Protein AF-A0A9D6UW07-F1 (afdb_monomer_lite)

Structure (mmCIF, N/CA/C/O backbone):
data_AF-A0A9D6UW07-F1
#
_entry.id   AF-A0A9D6UW07-F1
#
loop_
_atom_site.group_PDB
_atom_site.id
_atom_site.type_symbol
_atom_site.label_atom_id
_atom_site.label_alt_id
_atom_site.label_comp_id
_atom_site.label_asym_id
_atom_site.label_entity_id
_atom_site.label_seq_id
_atom_site.pdbx_PDB_ins_code
_atom_site.Cartn_x
_atom_site.Cartn_y
_atom_site.Cartn_z
_atom_site.occupancy
_atom_site.B_iso_or_equiv
_atom_site.auth_seq_id
_atom_site.auth_comp_id
_atom_site.auth_asym_id
_atom_site.auth_atom_id
_atom_site.pdbx_PDB_model_num
ATOM 1 N N . MET A 1 1 ? 14.536 9.001 -14.049 1.00 62.09 1 MET A N 1
ATOM 2 C CA . MET A 1 1 ? 14.239 8.384 -12.739 1.00 62.09 1 MET A CA 1
ATOM 3 C C . MET A 1 1 ? 12.728 8.214 -12.692 1.00 62.09 1 MET A C 1
ATOM 5 O O . MET A 1 1 ? 12.039 9.223 -12.786 1.00 62.09 1 MET A O 1
ATOM 9 N N . THR A 1 2 ? 12.214 6.984 -12.693 1.00 82.06 2 THR A N 1
ATOM 10 C CA . THR A 1 2 ? 10.771 6.732 -12.869 1.00 82.06 2 THR A CA 1
ATOM 11 C C . THR A 1 2 ? 10.159 6.428 -11.514 1.00 82.06 2 THR A C 1
ATOM 13 O O . THR A 1 2 ? 10.217 5.295 -11.043 1.00 82.06 2 THR A O 1
ATOM 16 N N . LYS A 1 3 ? 9.622 7.463 -10.866 1.00 87.88 3 LYS A N 1
ATOM 17 C CA . LYS A 1 3 ? 8.917 7.322 -9.593 1.00 87.88 3 LYS A CA 1
ATOM 18 C C . LYS A 1 3 ? 7.498 6.831 -9.859 1.00 87.88 3 LYS A C 1
ATOM 20 O O . LYS A 1 3 ? 6.793 7.419 -10.674 1.00 87.88 3 LYS A O 1
ATOM 25 N N . VAL A 1 4 ? 7.101 5.776 -9.165 1.00 90.25 4 VAL A N 1
ATOM 26 C CA . VAL A 1 4 ? 5.757 5.204 -9.223 1.00 90.25 4 VAL A CA 1
ATOM 27 C C . VAL A 1 4 ? 5.150 5.283 -7.832 1.00 90.25 4 VAL A C 1
ATOM 29 O O . VAL A 1 4 ? 5.825 4.997 -6.845 1.00 90.25 4 VAL A O 1
ATOM 32 N N . GLU A 1 5 ? 3.888 5.688 -7.767 1.00 93.12 5 GLU A N 1
ATOM 33 C CA . GLU A 1 5 ? 3.054 5.616 -6.572 1.00 93.12 5 GLU A CA 1
ATOM 34 C C . GLU A 1 5 ? 1.920 4.632 -6.862 1.00 93.12 5 GLU A C 1
ATOM 36 O O . GLU A 1 5 ? 1.230 4.759 -7.873 1.00 93.12 5 GLU A O 1
ATOM 41 N N . VAL A 1 6 ? 1.763 3.625 -6.004 1.00 92.19 6 VAL A N 1
ATOM 42 C CA . VAL A 1 6 ? 0.690 2.633 -6.104 1.00 92.19 6 VAL A CA 1
ATOM 43 C C . VAL A 1 6 ? -0.063 2.602 -4.789 1.00 92.19 6 VAL A C 1
ATOM 45 O O . VAL A 1 6 ? 0.548 2.515 -3.723 1.00 92.19 6 VAL A O 1
ATOM 48 N N . ARG A 1 7 ? -1.391 2.646 -4.873 1.00 93.81 7 ARG A N 1
ATOM 49 C CA . ARG A 1 7 ? -2.287 2.427 -3.743 1.00 93.81 7 ARG A CA 1
ATOM 50 C C . ARG A 1 7 ? -2.862 1.020 -3.833 1.00 93.81 7 ARG A C 1
ATOM 52 O O . ARG A 1 7 ? -3.431 0.655 -4.857 1.00 93.81 7 ARG A O 1
ATOM 59 N N . TYR A 1 8 ? -2.716 0.262 -2.759 1.00 92.00 8 TYR A N 1
ATOM 60 C CA . TYR A 1 8 ? -3.345 -1.037 -2.570 1.00 92.00 8 TYR A CA 1
ATOM 61 C C . TYR A 1 8 ? -4.476 -0.885 -1.564 1.00 92.00 8 TYR A C 1
ATOM 63 O O . TYR A 1 8 ? -4.276 -0.287 -0.510 1.00 92.00 8 TYR A O 1
ATOM 71 N N . GLU A 1 9 ? -5.644 -1.419 -1.887 1.00 94.12 9 GLU A N 1
ATOM 72 C CA . GLU A 1 9 ? -6.773 -1.510 -0.964 1.00 94.12 9 GLU A CA 1
ATOM 73 C C . GLU A 1 9 ? -6.787 -2.903 -0.338 1.00 94.12 9 GLU A C 1
ATOM 75 O O . GLU A 1 9 ? -6.528 -3.901 -1.019 1.00 94.12 9 GLU A O 1
ATOM 80 N N . PHE A 1 10 ? -7.058 -2.980 0.961 1.00 92.75 10 PHE A N 1
ATOM 81 C CA . PHE A 1 10 ? -7.195 -4.261 1.633 1.00 92.75 10 PHE A CA 1
ATOM 82 C C . PHE A 1 10 ? -8.576 -4.842 1.355 1.00 92.75 10 PHE A C 1
ATOM 84 O O . PHE A 1 10 ? -9.604 -4.191 1.519 1.00 92.75 10 PHE A O 1
ATOM 91 N N . THR A 1 11 ? -8.599 -6.102 0.938 1.00 92.25 11 THR A N 1
ATOM 92 C CA . THR A 1 11 ? -9.845 -6.846 0.719 1.00 92.25 11 THR A CA 1
ATOM 93 C C . THR A 1 11 ? -10.434 -7.387 2.021 1.00 92.25 11 THR A C 1
ATOM 95 O O . THR A 1 11 ? -11.591 -7.803 2.047 1.00 92.25 11 THR A O 1
ATOM 98 N N . THR A 1 12 ? -9.651 -7.377 3.101 1.00 91.69 12 THR A N 1
ATOM 99 C CA . THR A 1 12 ? -10.045 -7.770 4.454 1.00 91.69 12 THR A CA 1
ATOM 100 C C . THR A 1 12 ? -9.635 -6.690 5.448 1.00 91.69 12 THR A C 1
ATOM 102 O O . THR A 1 12 ? -8.829 -5.814 5.135 1.00 91.69 12 THR A O 1
ATOM 105 N N . SER A 1 13 ? -10.191 -6.744 6.658 1.00 91.12 13 SER A N 1
ATOM 106 C CA . SER A 1 13 ? -9.762 -5.867 7.746 1.00 91.12 13 SER A CA 1
ATOM 107 C C . SER A 1 13 ? -8.266 -6.022 8.002 1.00 91.12 13 SER A C 1
ATOM 109 O O . SER A 1 13 ? -7.741 -7.133 7.955 1.00 91.12 13 SER A O 1
ATOM 111 N N . PHE A 1 14 ? -7.600 -4.903 8.274 1.00 91.88 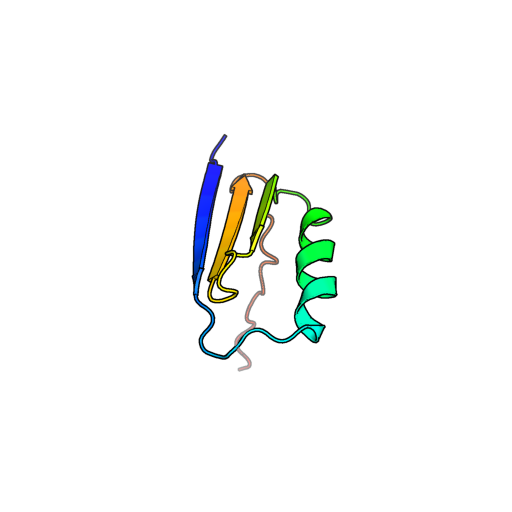14 PHE A N 1
ATOM 112 C CA . PHE A 1 14 ? -6.199 -4.905 8.660 1.00 91.88 14 PHE A CA 1
ATOM 113 C C . PHE A 1 14 ? -5.983 -5.714 9.938 1.00 91.88 14 PHE A C 1
ATOM 115 O O . PHE A 1 14 ? -6.737 -5.580 10.904 1.00 91.88 14 PHE A O 1
ATOM 122 N N . GLU A 1 15 ? -4.924 -6.514 9.945 1.00 92.44 15 GLU A N 1
ATOM 123 C CA . GLU A 1 15 ? -4.508 -7.300 11.098 1.00 92.44 15 GLU A CA 1
ATOM 124 C C . GLU A 1 15 ? -3.168 -6.776 11.620 1.00 92.44 15 GLU A C 1
ATOM 126 O O . GLU A 1 15 ? -2.223 -6.594 10.849 1.00 92.44 15 GLU A O 1
ATOM 131 N N . ASP A 1 16 ? -3.042 -6.60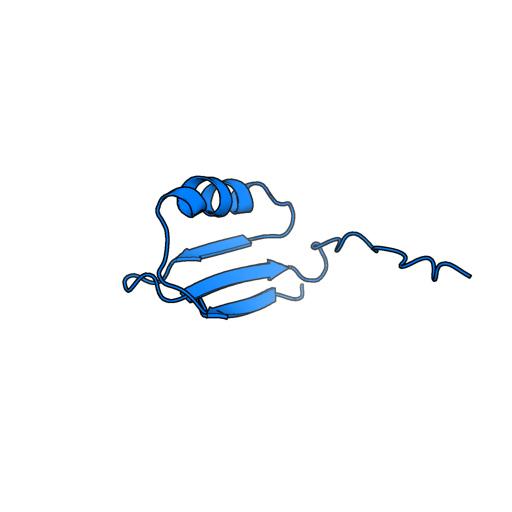7 12.939 1.00 89.69 16 ASP A N 1
ATOM 132 C CA . ASP A 1 16 ? -1.801 -6.130 13.574 1.00 89.69 16 ASP A CA 1
ATOM 133 C C . ASP A 1 16 ? -0.583 -7.004 13.229 1.00 89.69 16 ASP A C 1
ATOM 135 O O . ASP A 1 16 ? 0.552 -6.525 13.177 1.00 89.69 16 ASP A O 1
ATOM 139 N N . ALA A 1 17 ? -0.816 -8.282 12.918 1.00 91.44 17 ALA A N 1
ATOM 140 C CA . ALA A 1 17 ? 0.207 -9.220 12.466 1.00 91.44 17 ALA A CA 1
ATOM 141 C C . ALA A 1 17 ? 0.905 -8.796 11.157 1.00 91.44 17 ALA A C 1
ATOM 143 O O . ALA A 1 17 ? 1.997 -9.284 10.864 1.00 91.44 17 ALA A O 1
ATOM 144 N N . TRP A 1 18 ? 0.316 -7.895 10.363 1.00 91.25 18 TRP A N 1
ATOM 145 C CA . TRP A 1 18 ? 0.908 -7.390 9.119 1.00 91.25 18 TRP A CA 1
ATOM 146 C C . TRP A 1 18 ? 1.881 -6.233 9.347 1.00 91.25 18 TRP A C 1
ATOM 148 O O . TRP A 1 18 ? 2.713 -5.948 8.484 1.00 91.25 18 TRP A O 1
ATOM 158 N N . MET A 1 19 ? 1.811 -5.574 10.503 1.00 90.19 19 MET A N 1
ATOM 159 C CA . MET A 1 19 ? 2.619 -4.397 10.819 1.00 90.19 19 MET A CA 1
ATOM 160 C C . MET A 1 19 ? 4.132 -4.660 10.713 1.00 90.19 19 MET A C 1
ATOM 162 O O . MET A 1 19 ? 4.800 -3.897 10.011 1.00 90.19 19 MET A O 1
ATOM 1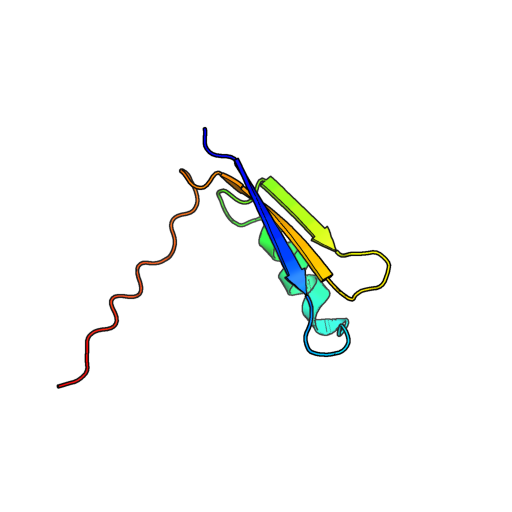66 N N . PRO A 1 20 ? 4.681 -5.776 11.244 1.00 90.31 20 PRO A N 1
ATOM 167 C CA . PRO A 1 20 ? 6.102 -6.091 11.084 1.00 90.31 20 PRO A CA 1
ATOM 168 C C . PRO A 1 20 ? 6.508 -6.273 9.615 1.00 90.31 20 PRO A C 1
ATOM 170 O O . PRO A 1 20 ? 7.601 -5.881 9.203 1.00 90.31 20 PRO A O 1
ATOM 173 N N . ALA A 1 21 ? 5.619 -6.849 8.797 1.00 88.25 21 ALA A N 1
ATOM 174 C CA . ALA A 1 21 ? 5.872 -7.019 7.372 1.00 88.25 21 ALA A CA 1
ATOM 175 C C . ALA A 1 21 ? 5.916 -5.659 6.658 1.00 88.25 21 ALA A C 1
ATOM 177 O O . ALA A 1 21 ? 6.835 -5.417 5.878 1.00 88.25 21 ALA A O 1
ATOM 178 N N . ILE A 1 22 ? 4.988 -4.749 6.964 1.00 87.44 22 ILE A N 1
ATOM 179 C CA . ILE A 1 22 ? 4.954 -3.395 6.391 1.00 87.44 22 ILE A CA 1
ATOM 180 C C . ILE A 1 22 ? 6.195 -2.592 6.790 1.00 87.44 22 ILE A C 1
ATOM 182 O O . ILE A 1 22 ? 6.796 -1.941 5.936 1.00 87.44 22 ILE A O 1
ATOM 186 N N . GLU A 1 23 ? 6.628 -2.673 8.047 1.00 87.31 23 GLU A N 1
ATOM 187 C CA . GLU A 1 23 ? 7.853 -2.015 8.514 1.00 87.31 23 GLU A CA 1
ATOM 188 C C . GLU A 1 23 ? 9.091 -2.540 7.776 1.00 87.31 23 GLU A C 1
ATOM 190 O O . GLU A 1 23 ? 9.939 -1.756 7.335 1.00 87.31 23 GLU A O 1
ATOM 195 N N . SER A 1 24 ? 9.156 -3.855 7.545 1.00 87.00 24 SER A N 1
ATOM 196 C CA . SER A 1 24 ? 10.256 -4.481 6.807 1.00 87.00 24 SER A CA 1
ATOM 197 C C . SER A 1 24 ? 10.348 -4.032 5.342 1.00 87.00 24 SER A C 1
ATOM 199 O O . SER A 1 24 ? 11.433 -4.067 4.763 1.00 87.00 24 SER A O 1
ATOM 201 N N . LEU A 1 25 ? 9.260 -3.533 4.736 1.00 84.88 25 LEU A N 1
ATOM 202 C CA . LEU A 1 25 ? 9.283 -3.035 3.354 1.00 84.88 25 LEU A CA 1
ATOM 203 C C . LEU A 1 25 ? 10.227 -1.839 3.186 1.00 84.88 25 LEU A C 1
ATOM 205 O O . LEU A 1 25 ? 10.815 -1.669 2.122 1.00 84.88 25 LEU A O 1
ATOM 209 N N . SER A 1 26 ? 10.44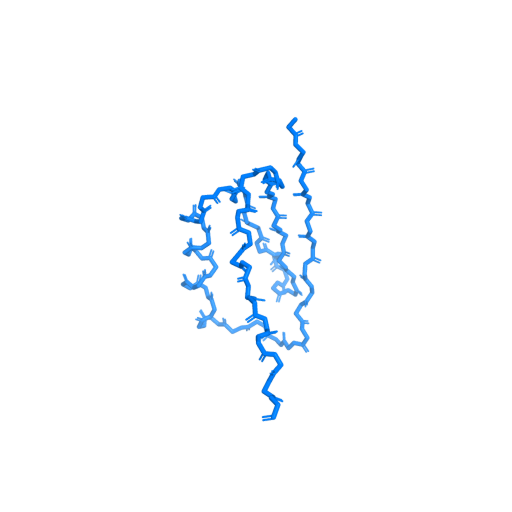4 -1.041 4.232 1.00 78.50 26 SER A N 1
ATOM 210 C CA . SER A 1 26 ? 11.423 0.055 4.194 1.00 78.50 26 SER A CA 1
ATOM 211 C C . SER A 1 26 ? 12.860 -0.420 3.909 1.00 78.50 26 SER A C 1
ATOM 213 O O . SER A 1 26 ? 13.664 0.338 3.372 1.00 78.50 26 SER A O 1
ATOM 215 N N . SER A 1 27 ? 13.170 -1.690 4.196 1.00 80.00 27 SER A N 1
ATOM 216 C CA . SER A 1 27 ? 14.454 -2.332 3.892 1.00 80.00 27 SER A CA 1
ATOM 217 C C . SER A 1 27 ? 14.578 -2.788 2.430 1.00 80.00 27 SER A C 1
ATOM 219 O O . SER A 1 27 ? 15.667 -3.193 2.010 1.00 80.00 27 SER A O 1
ATOM 221 N N . VAL A 1 28 ? 13.504 -2.772 1.637 1.00 81.25 28 VAL A N 1
ATOM 222 C CA . VAL A 1 28 ? 13.539 -3.247 0.248 1.00 81.25 28 VAL A CA 1
ATOM 223 C C . VAL A 1 28 ? 14.169 -2.183 -0.644 1.00 81.25 28 VAL A C 1
ATOM 225 O O . VAL A 1 28 ? 13.638 -1.087 -0.830 1.00 81.25 28 VAL A O 1
ATOM 228 N N . TYR A 1 29 ? 15.303 -2.529 -1.253 1.00 75.62 29 TYR A N 1
ATOM 229 C CA . TYR A 1 29 ? 16.015 -1.635 -2.159 1.00 75.62 29 TYR A CA 1
ATOM 230 C C . TYR A 1 29 ? 15.123 -1.190 -3.329 1.00 75.62 29 TYR A C 1
ATOM 232 O O . TYR A 1 29 ? 14.629 -2.007 -4.105 1.00 75.62 29 TYR A O 1
ATOM 240 N N . GLY A 1 30 ? 14.940 0.125 -3.467 1.00 77.25 30 GLY A N 1
ATOM 241 C CA . GLY A 1 30 ? 14.095 0.728 -4.500 1.00 77.25 30 GLY A CA 1
ATOM 242 C C . GLY A 1 30 ? 12.717 1.175 -4.007 1.00 77.25 30 GLY A C 1
ATOM 243 O O . GLY A 1 30 ? 12.120 2.030 -4.667 1.00 77.25 30 GLY A O 1
ATOM 244 N N . LEU A 1 31 ? 12.250 0.699 -2.844 1.00 82.69 31 LEU A N 1
ATOM 245 C CA . LEU A 1 31 ? 11.128 1.320 -2.138 1.00 82.69 31 LEU A CA 1
ATOM 246 C C . LEU A 1 31 ? 11.613 2.617 -1.488 1.00 82.69 31 LEU A C 1
ATOM 248 O O . LEU A 1 31 ? 12.621 2.648 -0.789 1.00 82.69 31 LEU A O 1
ATOM 252 N N . GLN A 1 32 ? 10.924 3.715 -1.780 1.00 84.56 32 GLN A N 1
ATOM 253 C CA . GLN A 1 32 ? 11.257 5.038 -1.250 1.00 84.56 32 GLN A CA 1
ATOM 254 C C . GLN A 1 32 ? 10.386 5.392 -0.052 1.00 84.56 32 GLN A C 1
ATOM 256 O O . GLN A 1 32 ? 10.837 6.081 0.858 1.00 84.56 32 GLN A O 1
ATOM 261 N N . GLN A 1 33 ? 9.121 4.969 -0.076 1.00 88.31 33 GLN A N 1
ATOM 262 C CA . GLN A 1 33 ? 8.163 5.296 0.967 1.00 88.31 33 GLN A CA 1
ATOM 263 C C . GLN A 1 33 ? 7.044 4.260 1.007 1.00 88.31 33 GLN A C 1
ATOM 265 O O . GLN A 1 33 ? 6.536 3.851 -0.035 1.00 88.31 33 GLN A O 1
ATOM 270 N N . VAL A 1 34 ? 6.628 3.892 2.213 1.00 90.50 34 VAL A N 1
ATOM 271 C CA . VAL A 1 34 ? 5.448 3.068 2.472 1.00 90.50 34 VAL A CA 1
ATOM 272 C C . VAL A 1 34 ? 4.596 3.813 3.495 1.00 90.50 34 VAL A C 1
ATOM 274 O O . VAL A 1 34 ? 5.119 4.284 4.502 1.00 90.50 34 VAL A O 1
ATOM 277 N N . ARG A 1 35 ? 3.305 3.995 3.209 1.00 92.06 35 ARG A N 1
ATOM 278 C CA . ARG A 1 35 ? 2.353 4.710 4.071 1.00 92.06 35 ARG A CA 1
ATOM 279 C C . ARG A 1 35 ? 1.095 3.878 4.242 1.00 92.06 35 ARG A C 1
ATOM 281 O O . ARG A 1 35 ? 0.419 3.595 3.256 1.00 92.06 35 ARG A O 1
ATOM 288 N N . LEU A 1 36 ? 0.792 3.525 5.482 1.00 91.88 36 LEU A N 1
ATOM 289 C CA . LEU A 1 36 ? -0.481 2.926 5.862 1.00 91.88 36 LEU A CA 1
ATOM 290 C C . LEU A 1 36 ? -1.521 4.040 6.034 1.00 91.88 36 LEU A C 1
ATOM 292 O O . LEU A 1 36 ? -1.214 5.074 6.632 1.00 91.88 36 LEU A O 1
ATOM 296 N N . ASP A 1 37 ? -2.717 3.860 5.478 1.00 93.00 37 ASP A N 1
ATOM 297 C CA . ASP A 1 37 ? -3.816 4.807 5.671 1.00 93.00 37 ASP A CA 1
ATOM 298 C C . ASP A 1 37 ? -4.284 4.800 7.135 1.00 93.00 37 ASP A C 1
ATOM 300 O O . ASP A 1 37 ? -4.302 3.756 7.787 1.00 93.00 37 ASP A O 1
ATOM 304 N N . ALA A 1 38 ? -4.687 5.959 7.659 1.00 90.50 38 ALA A N 1
ATOM 305 C CA . ALA A 1 38 ? -5.130 6.096 9.048 1.00 90.50 38 ALA A CA 1
ATOM 306 C C . ALA A 1 38 ? -6.384 5.264 9.369 1.00 90.50 38 ALA A C 1
ATOM 308 O O . ALA A 1 38 ? -6.619 4.918 10.525 1.00 90.50 38 ALA A O 1
ATOM 309 N N . ARG A 1 39 ? -7.194 4.944 8.355 1.00 92.88 39 ARG A N 1
ATOM 310 C CA . ARG A 1 39 ? -8.377 4.085 8.471 1.00 92.88 39 ARG A CA 1
ATOM 311 C C . ARG A 1 39 ? -8.038 2.599 8.384 1.00 92.88 39 ARG A C 1
ATOM 313 O O . ARG A 1 39 ? -8.937 1.783 8.555 1.00 92.88 39 ARG A O 1
ATOM 320 N N . LEU A 1 40 ? -6.769 2.260 8.135 1.00 91.62 40 LEU A N 1
ATOM 321 C CA . LEU A 1 40 ? -6.273 0.892 7.984 1.00 91.62 40 LEU A CA 1
ATOM 322 C C . LEU A 1 40 ? -6.996 0.118 6.868 1.00 91.62 40 LEU A C 1
ATOM 324 O O . LEU A 1 40 ? -7.205 -1.085 6.974 1.00 91.62 40 LEU A O 1
ATOM 328 N N . ASP A 1 41 ? -7.389 0.811 5.798 1.00 93.62 41 ASP A N 1
ATOM 329 C CA . ASP A 1 41 ? -8.066 0.216 4.636 1.00 93.62 41 ASP A CA 1
ATOM 330 C C . ASP A 1 41 ? -7.164 0.120 3.397 1.00 93.62 41 ASP A C 1
ATOM 332 O O . ASP A 1 41 ? -7.504 -0.548 2.420 1.00 93.62 41 ASP A O 1
ATOM 336 N N . SER A 1 42 ? -6.007 0.784 3.419 1.00 92.94 42 SER A N 1
ATOM 337 C CA . SER A 1 42 ? -5.134 0.862 2.258 1.00 92.94 42 SER A CA 1
ATOM 338 C C . SER A 1 42 ? -3.672 1.145 2.601 1.00 92.94 42 SER A C 1
ATOM 340 O O . SER A 1 42 ? -3.330 1.682 3.656 1.00 92.94 42 SER A O 1
ATOM 342 N N . LEU A 1 43 ? -2.795 0.776 1.667 1.00 93.81 43 LEU A N 1
ATOM 343 C CA . LEU A 1 43 ? -1.349 0.954 1.728 1.00 93.81 43 LEU A CA 1
ATOM 344 C C . LEU A 1 43 ? -0.867 1.676 0.468 1.00 93.81 43 LEU A C 1
ATOM 346 O O . LEU A 1 43 ? -1.068 1.203 -0.649 1.00 93.81 43 LEU A O 1
ATOM 350 N N . THR A 1 44 ? -0.191 2.808 0.636 1.00 93.81 44 THR A N 1
ATOM 351 C CA . THR A 1 44 ? 0.461 3.528 -0.463 1.00 93.81 44 THR A CA 1
ATOM 352 C C . THR A 1 44 ? 1.950 3.214 -0.487 1.00 93.81 44 THR A C 1
ATOM 354 O O . THR A 1 44 ? 2.646 3.403 0.512 1.00 93.81 44 THR A O 1
ATOM 357 N N . VAL A 1 45 ? 2.454 2.782 -1.640 1.00 91.81 45 VAL A N 1
ATOM 358 C CA . VAL A 1 45 ? 3.862 2.442 -1.860 1.00 91.81 45 VAL A CA 1
ATOM 359 C C . VAL A 1 45 ? 4.433 3.329 -2.963 1.00 91.81 45 VAL A C 1
ATOM 361 O O . VAL A 1 45 ? 3.947 3.325 -4.093 1.00 91.81 45 VAL A O 1
ATOM 364 N N . CYS A 1 46 ? 5.495 4.063 -2.641 1.00 90.44 46 CY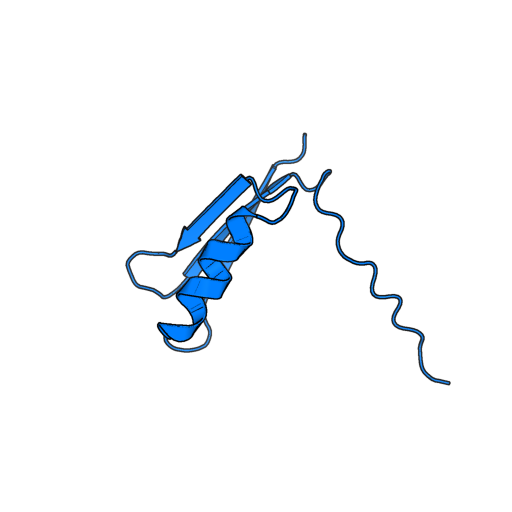S A N 1
ATOM 365 C CA . CYS A 1 46 ? 6.262 4.865 -3.587 1.00 90.44 46 CYS A CA 1
ATOM 366 C C . CYS A 1 46 ? 7.598 4.185 -3.874 1.00 90.44 46 CYS A C 1
ATOM 368 O O . CYS A 1 46 ? 8.350 3.877 -2.944 1.00 90.44 46 CYS A O 1
ATOM 370 N N . TYR A 1 47 ? 7.942 4.011 -5.147 1.00 89.00 47 TYR A N 1
ATOM 371 C CA . TYR A 1 47 ? 9.182 3.346 -5.530 1.00 89.00 47 TYR A CA 1
ATOM 372 C C . TYR A 1 47 ? 9.800 3.869 -6.824 1.00 89.00 47 TYR A C 1
ATOM 374 O O . TYR A 1 47 ? 9.136 4.490 -7.651 1.00 89.00 47 TYR A O 1
ATOM 382 N N . ASP A 1 48 ? 11.098 3.613 -7.001 1.00 87.94 48 ASP A N 1
ATOM 383 C CA . ASP A 1 48 ? 11.795 3.852 -8.266 1.00 87.94 48 ASP A CA 1
ATOM 384 C C . ASP A 1 48 ? 11.718 2.591 -9.133 1.00 87.94 48 ASP A C 1
ATOM 386 O O . ASP A 1 48 ? 12.384 1.590 -8.857 1.00 87.94 48 ASP A O 1
ATOM 390 N N . ALA A 1 49 ? 10.917 2.636 -10.199 1.00 82.06 49 ALA A N 1
ATOM 391 C CA . ALA A 1 49 ? 10.715 1.502 -11.100 1.00 82.06 49 ALA A CA 1
ATOM 392 C C . ALA A 1 49 ? 12.003 1.058 -11.807 1.00 82.06 49 ALA A C 1
ATOM 394 O O . ALA A 1 49 ? 12.095 -0.085 -12.240 1.00 82.06 49 ALA A O 1
ATOM 395 N N . SER A 1 50 ? 13.019 1.925 -11.894 1.00 82.88 50 SER A N 1
ATOM 396 C CA . SER A 1 50 ? 14.325 1.542 -12.444 1.00 82.88 50 SER A CA 1
ATOM 397 C C . SER A 1 50 ? 15.183 0.724 -11.471 1.00 82.88 50 SER A C 1
ATOM 399 O O . SER A 1 50 ? 16.140 0.076 -11.890 1.00 82.88 50 SER A O 1
ATOM 401 N N . ARG A 1 51 ? 14.851 0.743 -10.173 1.00 79.56 51 ARG A N 1
ATOM 402 C CA . ARG A 1 51 ? 15.613 0.087 -9.095 1.00 79.56 51 ARG A CA 1
ATOM 403 C C . ARG A 1 51 ? 14.916 -1.137 -8.525 1.00 79.56 51 ARG A C 1
ATOM 405 O O . ARG A 1 51 ? 15.577 -1.976 -7.916 1.00 79.56 51 ARG A O 1
ATOM 412 N N . LEU A 1 52 ? 13.605 -1.245 -8.726 1.00 73.12 52 LEU A N 1
ATOM 413 C CA . LEU A 1 52 ? 12.833 -2.396 -8.291 1.00 73.12 52 LEU A CA 1
ATOM 414 C C . LEU A 1 52 ? 13.128 -3.569 -9.225 1.00 73.12 52 LEU A C 1
ATOM 416 O O . LEU A 1 52 ? 12.542 -3.717 -10.296 1.00 73.12 52 LEU A O 1
ATOM 420 N N . ARG A 1 53 ? 14.078 -4.413 -8.821 1.00 66.56 53 ARG A N 1
ATOM 421 C CA . ARG A 1 53 ? 14.255 -5.715 -9.456 1.00 66.56 53 ARG A CA 1
ATOM 422 C C . ARG A 1 53 ? 13.114 -6.597 -8.983 1.00 66.56 53 ARG A C 1
ATOM 424 O O . ARG A 1 53 ? 13.216 -7.225 -7.934 1.00 66.56 53 ARG A O 1
ATOM 431 N N . MET A 1 54 ? 12.017 -6.627 -9.739 1.00 54.94 54 MET A N 1
ATOM 432 C CA . MET A 1 54 ? 11.060 -7.716 -9.582 1.00 54.94 54 MET A CA 1
ATOM 433 C C . MET A 1 54 ? 11.850 -9.021 -9.723 1.00 54.94 54 MET A C 1
ATOM 435 O O . MET A 1 54 ? 12.611 -9.149 -10.691 1.00 54.94 54 MET A O 1
ATOM 439 N N . PRO A 1 55 ? 11.736 -9.976 -8.784 1.00 52.06 55 PRO A N 1
ATOM 440 C CA . PRO A 1 55 ? 12.246 -11.304 -9.045 1.00 52.06 55 PRO A CA 1
ATOM 441 C C . PRO A 1 55 ? 11.529 -11.773 -10.306 1.00 52.06 55 PRO A C 1
ATOM 443 O O . PRO A 1 55 ? 10.307 -11.920 -10.313 1.00 52.06 55 PRO A O 1
ATOM 446 N N . VAL A 1 56 ? 12.275 -11.938 -11.399 1.00 51.12 56 VAL A N 1
ATOM 447 C CA . VAL A 1 56 ? 11.766 -12.604 -12.592 1.00 51.12 56 VAL A CA 1
ATOM 448 C C . VAL A 1 56 ? 11.491 -14.033 -12.148 1.00 51.12 56 VAL A C 1
ATOM 450 O O . VAL A 1 56 ? 12.370 -14.890 -12.187 1.00 51.12 56 VAL A O 1
ATOM 453 N N . ARG A 1 57 ? 10.280 -14.294 -11.648 1.00 50.84 57 ARG A N 1
ATOM 454 C CA . ARG A 1 57 ? 9.764 -15.650 -11.554 1.00 50.84 57 ARG A CA 1
ATOM 455 C C . ARG A 1 57 ? 9.620 -16.091 -12.999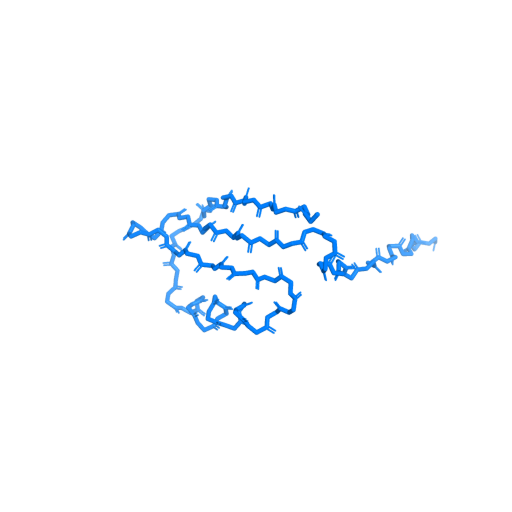 1.00 50.84 57 ARG A C 1
ATOM 457 O O . ARG A 1 57 ? 8.634 -15.782 -13.661 1.00 50.84 57 ARG A O 1
ATOM 464 N N . ARG A 1 58 ? 10.642 -16.776 -13.507 1.00 53.78 58 ARG A N 1
ATOM 465 C CA . ARG A 1 58 ? 10.481 -17.627 -14.675 1.00 53.78 58 ARG A CA 1
ATOM 466 C C . ARG A 1 58 ? 9.458 -18.668 -14.234 1.00 53.78 58 ARG A C 1
ATOM 468 O O . ARG A 1 58 ? 9.783 -19.564 -13.465 1.00 53.78 58 ARG A O 1
ATOM 475 N N . MET A 1 59 ? 8.196 -18.470 -14.601 1.00 51.22 59 MET A N 1
ATOM 476 C CA . MET A 1 59 ? 7.232 -19.557 -14.584 1.00 51.22 59 MET A CA 1
ATOM 477 C C . MET A 1 59 ? 7.738 -20.525 -15.645 1.00 51.22 59 MET A C 1
ATOM 479 O O . MET A 1 59 ? 7.461 -20.354 -16.829 1.00 51.22 59 MET A O 1
ATOM 483 N N . GLU A 1 60 ? 8.592 -21.466 -15.246 1.00 47.91 60 GLU A N 1
ATOM 484 C CA . GLU A 1 60 ? 8.783 -22.662 -16.047 1.00 47.91 60 GLU A CA 1
ATOM 485 C C . GLU A 1 60 ? 7.416 -23.333 -16.085 1.00 47.91 60 GLU A C 1
ATOM 487 O O . GLU A 1 60 ? 6.889 -23.780 -15.066 1.00 47.91 60 GLU A O 1
ATOM 492 N N . ALA A 1 61 ? 6.791 -23.266 -17.259 1.00 50.72 61 ALA A N 1
ATOM 493 C CA . ALA A 1 61 ? 5.637 -24.075 -17.567 1.00 50.72 61 ALA A CA 1
ATOM 494 C C . ALA A 1 61 ? 6.072 -25.527 -17.360 1.00 50.72 61 ALA A C 1
ATOM 496 O O . ALA A 1 61 ? 6.922 -26.030 -18.093 1.00 50.72 61 ALA A O 1
ATOM 497 N N . ALA A 1 62 ? 5.545 -26.154 -16.310 1.00 49.00 62 ALA A N 1
ATOM 498 C CA . ALA A 1 62 ? 5.625 -27.592 -16.157 1.00 49.00 62 ALA A CA 1
ATOM 499 C C . ALA A 1 62 ? 4.932 -28.207 -17.381 1.00 49.00 62 ALA A C 1
ATOM 501 O O . ALA A 1 62 ? 3.740 -27.971 -17.597 1.00 49.00 62 ALA A O 1
ATOM 502 N N . ALA A 1 63 ? 5.730 -28.882 -18.206 1.00 62.25 63 ALA A N 1
ATOM 503 C CA . ALA A 1 63 ? 5.283 -29.724 -19.307 1.00 62.25 63 ALA A CA 1
ATOM 504 C C . ALA A 1 63 ? 4.908 -31.115 -18.787 1.00 62.25 63 ALA A C 1
ATOM 506 O O . ALA A 1 63 ? 5.528 -31.549 -17.786 1.00 62.25 63 ALA A O 1
#

pLDDT: mean 81.9, std 14.39, range [47.91, 94.12]

Secondary structure (DSSP, 8-state):
--EEEEEEE-SS---GGGHHHHHHHTTSTTEEEEEE-TTSSEEEEEEETTT------------

Sequence (63 aa):
MTKVEVRYEFTTSFEDAWMPAIESLSSVYGLQQVRLDARLDSLTVCYDASRLRMPVRRMEAAA

Radius of gyration: 14.29 Å; chains: 1; bounding box: 26×38×33 Å

Foldseek 3Di:
DDKDKDKDFDPDADDPVCVVVQVCVVVQWFWPDWDQDPRNGMIITIGDPVTDPDPPPPPPPDD